Protein AF-A0A7J3WUW2-F1 (afdb_monomer_lite)

Radius of gyration: 26.72 Å; chains: 1; bounding box: 62×40×55 Å

pLDDT: mean 77.66, std 11.35, range [47.25, 92.25]

Sequence (123 aa):
SISFLALMVGVLFNFLYDAFGGGKYASSSLPLWLKEIAGIILAFLIIVAYGRKWFRKEEKMENKLYVPDMKCRNCRATIEKALTDAGIEKFSISLEKKTVGFVGDMAIAKKAIKVAGYSVEEK

Foldseek 3Di:
DVVVVVVVVVVVVVVVCVVVPVPPPPDDDDDPVVVVVVVVVVVVVVCVVVVVVVVPDDPPQPDKKAFPPQQDPVLVVLLVVLCVVLVFPAWDQDNVRSMIGGDDDPVSSCVSNVVSVTDIDDD

Secondary structure (DSSP, 8-state):
-HHHHHHHHHHHHHHHHHHTTTTS--SS---HHHHHHHHHHHHHHHHHHHHHHHTTS----SEEEE-TT--SHHHHHHHHHHHHHTT---EEEETTTTEEEESS-HHHHHHHHHHTT---B--

Structure (mmCIF, N/CA/C/O backbone):
data_AF-A0A7J3WUW2-F1
#
_entry.id   AF-A0A7J3WUW2-F1
#
loop_
_atom_site.group_PDB
_atom_site.id
_atom_site.type_symbol
_atom_site.label_atom_id
_atom_site.label_alt_id
_atom_site.label_comp_id
_atom_site.label_asym_id
_atom_site.label_entity_id
_atom_site.label_seq_id
_atom_site.pdbx_PDB_ins_code
_atom_site.Cartn_x
_atom_site.Cartn_y
_atom_site.Cartn_z
_atom_site.occupancy
_atom_site.B_iso_or_equiv
_atom_site.auth_seq_id
_atom_site.auth_comp_id
_atom_site.auth_asym_id
_atom_site.auth_atom_id
_atom_site.pdbx_PDB_model_num
ATOM 1 N N . SER A 1 1 ? 23.151 28.581 -11.685 1.00 73.50 1 SER A N 1
ATOM 2 C CA . SER A 1 1 ? 22.344 28.608 -12.922 1.00 73.50 1 SER A CA 1
ATOM 3 C C . SER A 1 1 ? 22.072 27.180 -13.355 1.00 73.50 1 SER A C 1
ATOM 5 O O . SER A 1 1 ? 23.014 26.393 -13.382 1.00 73.50 1 SER A O 1
ATOM 7 N N . ILE A 1 2 ? 20.817 26.830 -13.647 1.00 80.38 2 ILE A N 1
ATOM 8 C CA . ILE A 1 2 ? 20.412 25.466 -14.046 1.00 80.38 2 ILE A CA 1
ATOM 9 C C . ILE A 1 2 ? 21.201 25.008 -15.288 1.00 80.38 2 ILE A C 1
ATOM 11 O O . ILE A 1 2 ? 21.592 23.848 -15.386 1.00 80.38 2 ILE A O 1
ATOM 15 N N . SER A 1 3 ? 21.566 25.946 -16.164 1.00 76.56 3 SER A N 1
ATOM 16 C CA . SER A 1 3 ? 22.393 25.698 -17.350 1.00 76.56 3 SER A CA 1
ATOM 17 C C . SER A 1 3 ? 23.810 25.213 -17.018 1.00 76.56 3 SER A C 1
ATOM 19 O O . SER A 1 3 ? 24.364 24.381 -17.726 1.00 76.56 3 SER A O 1
ATOM 21 N N . PHE A 1 4 ? 24.394 25.690 -15.916 1.00 82.06 4 PHE A N 1
ATOM 22 C CA . PHE A 1 4 ? 25.741 25.290 -15.493 1.00 82.06 4 PHE A CA 1
ATOM 23 C C . PHE A 1 4 ? 25.745 23.876 -14.896 1.00 82.06 4 PH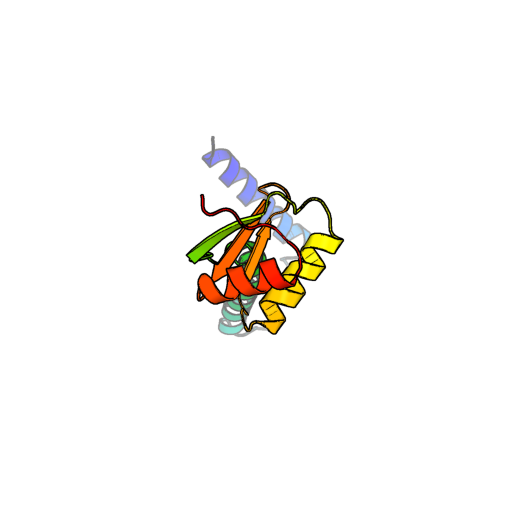E A C 1
ATOM 25 O O . PHE A 1 4 ? 26.678 23.105 -15.108 1.00 82.06 4 PHE A O 1
ATOM 32 N N . LEU A 1 5 ? 24.660 23.516 -14.201 1.00 83.25 5 LEU A N 1
ATOM 33 C CA . LEU A 1 5 ? 24.448 22.168 -13.678 1.00 83.25 5 LEU A CA 1
ATOM 34 C C . LEU A 1 5 ? 24.326 21.152 -14.824 1.00 83.25 5 LEU A C 1
ATOM 36 O O . LEU A 1 5 ? 24.943 20.095 -14.768 1.00 83.25 5 LEU A O 1
ATOM 40 N N . ALA A 1 6 ? 23.590 21.497 -15.886 1.00 81.62 6 ALA A N 1
ATOM 41 C CA . ALA A 1 6 ? 23.434 20.638 -17.060 1.00 81.62 6 ALA A CA 1
ATOM 42 C C . ALA A 1 6 ? 24.773 20.356 -17.766 1.00 81.62 6 ALA A C 1
ATOM 44 O O . ALA A 1 6 ? 25.044 19.215 -18.138 1.00 81.62 6 ALA A O 1
ATOM 45 N N . LEU A 1 7 ? 25.641 21.368 -17.884 1.00 85.56 7 LEU A N 1
ATOM 46 C CA . LEU A 1 7 ? 26.978 21.203 -18.464 1.00 85.56 7 LEU A CA 1
ATOM 47 C C . LEU A 1 7 ? 27.874 20.302 -17.603 1.00 85.56 7 LEU A C 1
ATOM 49 O O . LEU A 1 7 ? 28.531 19.406 -18.128 1.00 85.56 7 LEU A O 1
ATOM 53 N N . MET A 1 8 ? 27.863 20.491 -16.282 1.00 81.38 8 MET A N 1
ATOM 54 C CA . MET A 1 8 ? 28.645 19.664 -15.355 1.00 81.38 8 MET A CA 1
ATOM 55 C C . MET A 1 8 ? 28.183 18.206 -15.337 1.00 81.38 8 MET A C 1
ATOM 57 O O . MET A 1 8 ? 29.014 17.302 -15.340 1.00 81.38 8 MET A O 1
ATOM 61 N N . VAL A 1 9 ? 26.870 17.963 -15.373 1.00 89.88 9 VAL A N 1
ATOM 62 C CA . VAL A 1 9 ? 26.314 16.604 -15.434 1.00 89.88 9 VAL A CA 1
ATOM 63 C C . VAL A 1 9 ? 26.685 15.919 -16.747 1.00 89.88 9 VAL A C 1
ATOM 65 O O . VAL A 1 9 ? 27.056 14.751 -16.723 1.00 89.88 9 VAL A O 1
ATOM 68 N N . GLY A 1 10 ? 26.648 16.633 -17.877 1.00 82.38 10 GLY A N 1
ATOM 69 C CA . GLY A 1 10 ? 27.053 16.083 -19.173 1.00 82.38 10 GLY A CA 1
ATOM 70 C C . GLY A 1 10 ? 28.522 15.650 -19.200 1.00 82.38 10 GLY A C 1
ATOM 71 O O . GLY A 1 10 ? 28.830 14.538 -19.627 1.00 82.38 10 GLY A O 1
ATOM 72 N N . VAL A 1 11 ? 29.423 16.487 -18.679 1.00 86.12 11 VAL A N 1
ATOM 73 C CA . VAL A 1 11 ? 30.858 16.164 -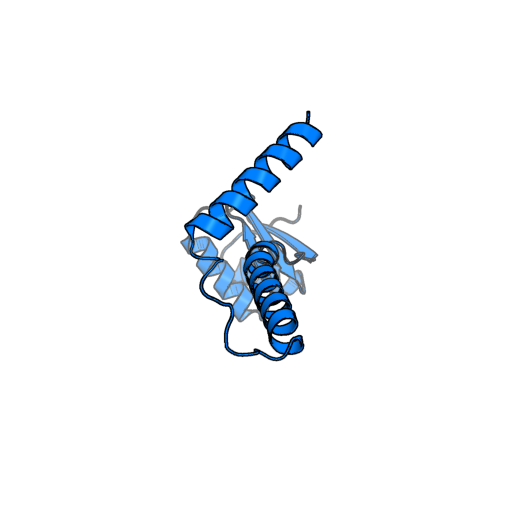18.578 1.00 86.12 11 VAL A CA 1
ATOM 74 C C . VAL A 1 11 ? 31.095 14.995 -17.622 1.00 86.12 11 VAL A C 1
ATOM 76 O O . VAL A 1 11 ? 31.834 14.070 -17.954 1.00 86.12 11 VAL A O 1
ATOM 79 N N . LEU A 1 12 ? 30.430 14.997 -16.463 1.00 85.88 12 LEU A N 1
ATOM 80 C CA . LEU A 1 12 ? 30.534 13.923 -15.478 1.00 85.88 12 LEU A CA 1
ATOM 81 C C . LEU A 1 12 ? 30.019 12.592 -16.034 1.00 85.88 12 LEU A C 1
ATOM 83 O O . LEU A 1 12 ? 30.622 11.556 -15.778 1.00 85.88 12 LEU A O 1
ATOM 87 N N . PHE A 1 13 ? 28.933 12.615 -16.806 1.00 81.69 13 PHE A N 1
ATOM 88 C CA . PHE A 1 13 ? 28.359 11.424 -17.421 1.00 81.69 13 PHE A CA 1
ATOM 89 C C . PHE A 1 13 ? 29.272 10.850 -18.506 1.00 81.69 13 PHE A C 1
ATOM 91 O O . PHE A 1 13 ? 29.476 9.641 -18.543 1.00 81.69 13 PHE A O 1
ATOM 98 N N . ASN A 1 14 ? 29.869 11.709 -19.339 1.00 80.75 14 ASN A N 1
ATOM 99 C CA . ASN A 1 14 ? 30.827 11.286 -20.361 1.00 80.75 14 ASN A CA 1
ATOM 100 C C . ASN A 1 14 ? 32.089 10.676 -19.723 1.00 80.75 14 ASN A C 1
ATOM 102 O O . ASN A 1 14 ? 32.552 9.614 -20.124 1.00 80.75 14 ASN A O 1
ATOM 106 N N . PHE A 1 15 ? 32.576 11.289 -18.640 1.00 83.88 15 PHE A N 1
ATOM 107 C CA . PHE A 1 15 ? 33.694 10.764 -17.860 1.00 83.88 15 PHE A CA 1
ATOM 108 C C . PHE A 1 15 ? 33.362 9.434 -17.170 1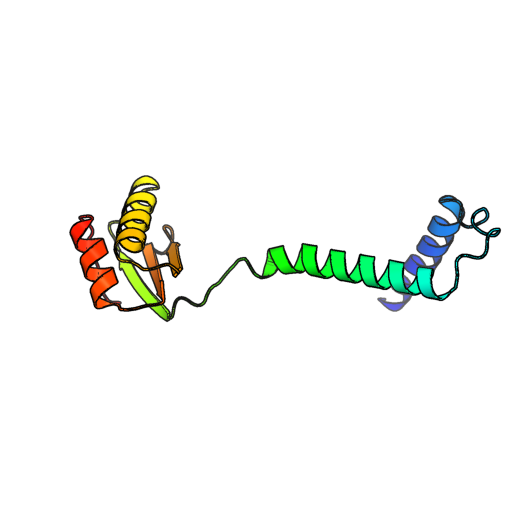.00 83.88 15 PHE A C 1
ATOM 110 O O . PHE A 1 15 ? 34.171 8.508 -17.192 1.00 83.88 15 PHE A O 1
ATOM 117 N N . LEU A 1 16 ? 32.166 9.310 -16.580 1.00 81.38 16 LEU A N 1
ATOM 118 C CA . LEU A 1 16 ? 31.699 8.044 -16.011 1.00 81.38 16 LEU A CA 1
ATOM 119 C C . LEU A 1 16 ? 31.639 6.959 -17.088 1.00 81.38 16 LEU A C 1
ATOM 121 O O . LEU A 1 16 ? 32.050 5.830 -16.846 1.00 81.38 16 LEU A O 1
ATOM 125 N N . TYR A 1 17 ? 31.135 7.297 -18.272 1.00 72.69 17 TYR A N 1
ATOM 126 C CA . TYR A 1 17 ? 30.987 6.355 -19.372 1.00 72.69 17 TYR A CA 1
ATOM 127 C C . TYR A 1 17 ? 32.336 5.774 -19.815 1.00 72.69 17 TYR A C 1
ATOM 129 O O . TYR A 1 17 ? 32.474 4.556 -19.964 1.00 72.69 17 TYR A O 1
ATOM 137 N N . ASP A 1 18 ? 33.357 6.620 -19.922 1.00 75.12 18 ASP A N 1
ATOM 138 C CA . ASP A 1 18 ? 34.712 6.182 -20.246 1.00 75.12 18 ASP A CA 1
ATOM 139 C C . ASP A 1 18 ? 35.362 5.401 -19.091 1.00 75.12 18 ASP A C 1
ATOM 141 O O . ASP A 1 18 ? 35.971 4.352 -19.319 1.00 75.12 18 ASP A O 1
ATOM 145 N N . ALA A 1 19 ? 35.169 5.839 -17.841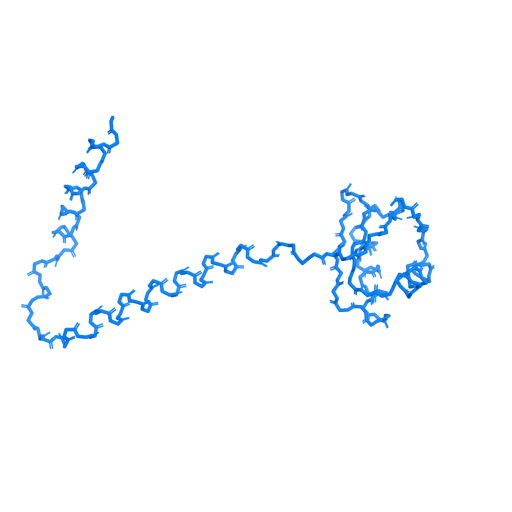 1.00 79.38 19 ALA A N 1
ATOM 146 C CA . ALA A 1 19 ? 35.716 5.181 -16.650 1.00 79.38 19 ALA A CA 1
ATOM 147 C C . ALA A 1 19 ? 35.132 3.776 -16.407 1.00 79.38 19 ALA A C 1
ATOM 149 O O . ALA A 1 19 ? 35.842 2.879 -15.952 1.00 79.38 19 ALA A O 1
ATOM 150 N N . PHE A 1 20 ? 33.858 3.560 -16.746 1.00 74.12 20 PHE A N 1
ATOM 151 C CA . PHE A 1 20 ? 33.192 2.256 -16.656 1.00 74.12 20 PHE A CA 1
ATOM 152 C C . PHE A 1 20 ? 33.444 1.347 -17.878 1.00 74.12 20 PHE A C 1
ATOM 154 O O . PHE A 1 20 ? 32.876 0.257 -17.964 1.00 74.12 20 PHE A O 1
ATOM 161 N N . GLY A 1 21 ? 34.339 1.736 -18.796 1.00 62.75 21 GLY A N 1
ATOM 162 C CA . GLY A 1 21 ? 34.801 0.871 -19.885 1.00 62.75 21 GLY A CA 1
ATOM 163 C C . GLY A 1 21 ? 34.011 0.989 -21.190 1.00 62.75 21 GLY A C 1
ATOM 164 O O . GLY A 1 21 ? 33.947 0.019 -21.949 1.00 62.75 21 GLY A O 1
ATOM 165 N N . GLY A 1 22 ? 33.457 2.169 -21.492 1.00 56.50 22 GLY A N 1
ATOM 166 C CA . GLY A 1 22 ? 32.743 2.470 -22.742 1.00 56.50 22 GLY A CA 1
ATOM 167 C C . GLY A 1 22 ? 33.531 2.191 -24.034 1.00 56.50 22 GLY A C 1
ATOM 168 O O . GLY A 1 22 ? 32.931 2.004 -25.089 1.00 56.50 22 GLY A O 1
ATOM 169 N N . GLY A 1 23 ? 34.860 2.059 -23.957 1.00 55.00 23 GLY A N 1
ATOM 170 C CA . GLY A 1 23 ? 35.725 1.753 -25.102 1.00 55.00 23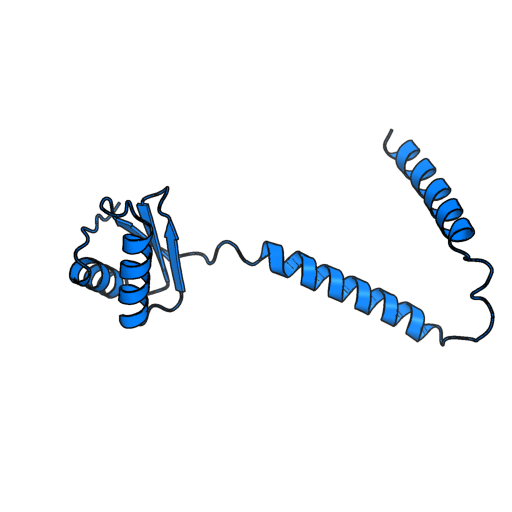 GLY A CA 1
ATOM 171 C C . GLY A 1 23 ? 35.832 0.274 -25.511 1.00 55.00 23 GLY A C 1
ATOM 172 O O . GLY A 1 23 ? 36.425 -0.006 -26.549 1.00 55.00 23 GLY A O 1
ATOM 173 N N . LYS A 1 24 ? 35.303 -0.691 -24.735 1.00 51.50 24 LYS A N 1
ATOM 174 C CA . LYS A 1 24 ? 35.478 -2.140 -25.020 1.00 51.50 24 LYS A CA 1
ATOM 175 C C . LYS A 1 24 ? 34.223 -2.886 -25.488 1.00 51.50 24 LYS A C 1
ATOM 177 O O . LYS A 1 24 ? 34.309 -4.072 -25.790 1.00 51.50 24 LYS A O 1
ATOM 182 N N . TYR A 1 25 ? 33.083 -2.210 -25.628 1.00 55.62 25 TYR A N 1
ATOM 183 C CA . TYR A 1 25 ? 31.823 -2.811 -26.100 1.00 55.62 25 TYR A CA 1
ATOM 184 C C . TYR A 1 25 ? 31.508 -2.475 -27.562 1.00 55.62 25 TYR A C 1
ATOM 186 O O . TYR A 1 25 ? 30.357 -2.266 -27.940 1.00 55.62 25 TYR A O 1
ATOM 194 N N . ALA A 1 26 ? 32.542 -2.439 -28.397 1.00 60.78 26 ALA A N 1
ATOM 195 C CA . ALA A 1 26 ? 32.426 -2.270 -29.837 1.00 60.78 26 ALA A CA 1
ATOM 196 C C . ALA A 1 26 ? 33.073 -3.463 -30.555 1.00 60.78 26 ALA A C 1
ATOM 198 O O . ALA A 1 26 ? 34.152 -3.307 -31.103 1.00 60.78 26 ALA A O 1
ATOM 199 N N . SER A 1 27 ? 32.462 -4.657 -30.512 1.00 49.03 27 SER A N 1
ATOM 200 C CA . SER A 1 27 ? 32.632 -5.693 -31.559 1.00 49.03 27 SER A CA 1
ATOM 201 C C . SER A 1 27 ? 31.795 -6.955 -31.291 1.00 49.03 27 SER A C 1
ATOM 203 O O . SER A 1 27 ? 32.283 -8.026 -30.940 1.00 49.03 27 SER A O 1
ATOM 205 N N . SER A 1 28 ? 30.486 -6.823 -31.430 1.00 49.66 28 SER A N 1
ATOM 206 C CA . SER A 1 28 ? 29.635 -7.816 -32.091 1.00 49.66 28 SER A CA 1
ATOM 207 C C . SER A 1 28 ? 28.290 -7.142 -32.197 1.00 49.66 28 SER A C 1
ATOM 209 O O . SER A 1 28 ? 27.690 -6.777 -31.191 1.00 49.66 28 SER A O 1
ATOM 211 N N . SER A 1 29 ? 27.907 -6.859 -33.432 1.00 60.69 29 SER A N 1
ATOM 212 C CA . SER A 1 29 ? 26.720 -6.125 -33.845 1.00 60.69 29 SER A CA 1
ATOM 213 C C . SER A 1 29 ? 25.459 -6.688 -33.189 1.00 60.69 29 SER A C 1
ATOM 215 O O . SER A 1 29 ? 24.768 -7.531 -33.762 1.00 60.69 29 SER A O 1
ATOM 217 N N . LEU A 1 30 ? 25.145 -6.220 -31.982 1.00 56.16 30 LEU A N 1
ATOM 218 C CA . LEU A 1 30 ? 23.806 -6.354 -31.448 1.00 56.16 30 LEU A CA 1
ATOM 219 C C . LEU A 1 30 ? 22.885 -5.600 -32.414 1.00 56.16 30 LEU A C 1
ATOM 221 O O . LEU A 1 30 ? 23.157 -4.429 -32.704 1.00 56.16 30 LEU A O 1
ATOM 225 N N . PRO A 1 31 ? 21.833 -6.245 -32.941 1.00 67.56 31 PRO A N 1
ATOM 226 C CA . PRO A 1 31 ? 20.918 -5.585 -33.855 1.00 67.56 31 PRO A CA 1
ATOM 227 C C . PRO A 1 31 ? 20.391 -4.317 -33.186 1.00 67.56 31 PRO A C 1
ATOM 229 O O . PRO A 1 31 ? 20.003 -4.345 -32.018 1.00 67.56 31 PRO A O 1
ATOM 232 N N . LEU A 1 32 ? 20.402 -3.205 -33.926 1.00 67.25 32 LEU A N 1
ATOM 233 C CA . LEU A 1 32 ? 20.082 -1.862 -33.423 1.00 67.25 32 LEU A CA 1
ATOM 234 C C . LEU A 1 32 ? 18.754 -1.819 -32.644 1.00 67.25 32 LEU A C 1
ATOM 236 O O . LEU A 1 32 ? 18.608 -1.055 -31.698 1.00 67.25 32 LEU A O 1
ATOM 240 N N . TRP A 1 33 ? 17.815 -2.702 -32.980 1.00 62.38 33 TRP A N 1
ATOM 241 C CA . TRP A 1 33 ? 16.509 -2.808 -32.335 1.00 62.38 33 TRP A CA 1
ATOM 242 C C . TRP A 1 33 ? 16.584 -3.386 -30.917 1.00 62.38 33 TRP A C 1
ATOM 244 O O . TRP A 1 33 ? 15.798 -3.000 -30.060 1.00 62.38 33 TRP A O 1
ATOM 254 N N . LEU A 1 34 ? 17.549 -4.266 -30.628 1.00 74.25 34 LEU A N 1
ATOM 255 C CA . LEU A 1 34 ? 17.706 -4.878 -29.306 1.00 74.25 34 LEU A CA 1
ATOM 256 C C . LEU A 1 34 ? 18.176 -3.859 -28.262 1.00 74.25 34 LEU A C 1
ATOM 258 O O . LEU A 1 34 ? 17.761 -3.927 -27.108 1.00 74.25 34 LEU A O 1
ATOM 262 N N . LYS A 1 35 ? 19.004 -2.890 -28.672 1.00 74.50 35 LYS A N 1
ATOM 263 C CA . LYS A 1 35 ? 19.461 -1.799 -27.802 1.00 74.50 35 LYS A CA 1
ATOM 264 C C . LYS A 1 35 ? 18.300 -0.884 -27.402 1.00 74.50 35 LYS A C 1
ATOM 266 O O . LYS A 1 35 ? 18.156 -0.568 -26.223 1.00 74.50 35 LYS A O 1
ATOM 271 N N . GLU A 1 36 ? 17.455 -0.525 -28.365 1.00 80.19 36 GLU A N 1
ATOM 272 C CA . GLU A 1 36 ? 16.259 0.290 -28.124 1.00 80.19 36 GLU A CA 1
ATOM 273 C C . GLU A 1 36 ? 15.250 -0.452 -27.237 1.00 80.19 36 GLU A C 1
ATOM 275 O O . GLU A 1 36 ? 14.768 0.086 -26.240 1.00 80.19 36 GLU A O 1
ATOM 280 N N . ILE A 1 37 ? 15.001 -1.732 -27.524 1.00 86.00 37 ILE A N 1
ATOM 281 C CA . ILE A 1 37 ? 14.071 -2.555 -26.744 1.00 86.00 37 ILE A CA 1
ATOM 282 C C . ILE A 1 37 ? 14.576 -2.746 -25.308 1.00 86.00 37 ILE A C 1
ATOM 284 O O . ILE A 1 37 ? 13.788 -2.631 -24.373 1.00 86.00 37 ILE A O 1
ATOM 288 N N . ALA A 1 38 ? 15.875 -2.979 -25.098 1.00 83.75 38 ALA A N 1
ATOM 289 C CA . ALA A 1 38 ? 16.442 -3.123 -23.757 1.00 83.75 38 ALA A CA 1
ATOM 290 C C . ALA A 1 38 ? 16.279 -1.843 -22.920 1.00 83.75 38 ALA A C 1
ATOM 292 O O . ALA A 1 38 ? 15.930 -1.921 -21.741 1.00 83.75 38 ALA A O 1
ATOM 293 N N . GLY A 1 39 ? 16.464 -0.669 -23.535 1.00 87.56 39 GLY A N 1
ATOM 294 C CA . GLY A 1 39 ? 16.216 0.621 -22.891 1.00 87.56 39 GLY A CA 1
ATOM 295 C C . GLY A 1 39 ? 14.745 0.820 -22.520 1.00 87.56 39 GLY A C 1
ATOM 296 O O . GLY A 1 39 ? 14.439 1.187 -21.385 1.00 87.56 39 GLY A O 1
ATOM 297 N N . ILE A 1 40 ? 13.828 0.508 -23.441 1.00 91.50 40 ILE A N 1
ATOM 298 C CA . ILE A 1 40 ? 12.378 0.611 -23.217 1.00 91.50 40 ILE A CA 1
ATOM 299 C C . ILE A 1 40 ? 11.921 -0.358 -22.120 1.00 91.50 40 ILE A C 1
ATOM 301 O O . ILE A 1 40 ? 11.162 0.034 -21.235 1.00 91.50 40 ILE A O 1
ATOM 305 N N . ILE A 1 41 ? 12.411 -1.601 -22.131 1.00 92.06 41 ILE A N 1
ATOM 306 C CA . ILE A 1 41 ? 12.109 -2.606 -21.105 1.00 92.06 41 ILE A CA 1
ATOM 307 C C . ILE A 1 41 ? 12.608 -2.134 -19.740 1.00 92.06 41 ILE A C 1
ATOM 309 O O . ILE A 1 41 ? 11.862 -2.199 -18.764 1.00 92.06 41 ILE A O 1
ATOM 313 N N . LEU A 1 42 ? 13.840 -1.626 -19.652 1.00 88.94 42 LEU A N 1
ATOM 314 C CA . LEU A 1 42 ? 14.389 -1.129 -18.392 1.00 88.94 42 LEU A CA 1
ATOM 315 C C . LEU A 1 42 ? 13.582 0.068 -17.867 1.00 88.94 42 LEU A C 1
ATOM 317 O O . LEU A 1 42 ? 13.210 0.094 -16.695 1.00 88.94 42 LEU A O 1
ATOM 321 N N . ALA A 1 43 ? 13.256 1.027 -18.736 1.00 89.81 43 ALA A N 1
ATOM 322 C CA . ALA A 1 43 ? 12.433 2.178 -18.383 1.00 89.81 43 ALA A CA 1
ATOM 323 C C . ALA A 1 43 ? 11.038 1.745 -17.906 1.00 89.81 43 ALA A C 1
ATOM 325 O O . ALA A 1 43 ? 10.574 2.204 -16.863 1.00 89.81 43 ALA A O 1
ATOM 326 N N . PHE A 1 44 ? 10.400 0.805 -18.607 1.00 92.25 44 PHE A N 1
ATOM 327 C CA . PHE A 1 44 ? 9.113 0.238 -18.217 1.00 92.25 44 PHE A CA 1
ATOM 328 C C . PHE A 1 44 ? 9.182 -0.448 -16.848 1.00 92.25 44 PHE A C 1
ATOM 330 O O . PHE A 1 44 ? 8.339 -0.195 -15.986 1.00 92.25 44 PHE A O 1
ATOM 337 N N . LEU A 1 45 ? 10.213 -1.261 -16.599 1.00 90.06 45 LEU A N 1
ATOM 338 C CA . LEU A 1 45 ? 10.411 -1.925 -15.310 1.00 90.06 45 LEU A CA 1
ATOM 339 C C . LEU A 1 45 ? 10.613 -0.919 -14.170 1.00 90.06 45 LEU A C 1
ATOM 341 O O . LEU A 1 45 ? 10.041 -1.103 -13.095 1.00 90.06 45 LEU A O 1
ATOM 345 N N . ILE A 1 46 ? 11.359 0.165 -14.402 1.00 89.25 46 ILE A N 1
ATOM 346 C CA . ILE A 1 46 ? 11.550 1.243 -13.422 1.00 89.25 46 ILE A CA 1
ATOM 347 C C . ILE A 1 46 ? 10.227 1.971 -13.155 1.00 89.25 46 ILE A C 1
ATOM 349 O O . ILE A 1 46 ? 9.872 2.169 -11.991 1.00 89.25 46 ILE A O 1
ATOM 353 N N . ILE A 1 47 ? 9.460 2.309 -14.197 1.00 90.38 47 ILE A N 1
ATOM 354 C CA . ILE A 1 47 ? 8.139 2.947 -14.073 1.00 90.38 47 ILE A CA 1
ATOM 355 C C . ILE A 1 47 ? 7.188 2.059 -13.266 1.00 90.38 47 ILE A C 1
ATOM 357 O O . ILE A 1 47 ? 6.528 2.539 -12.348 1.00 90.38 47 ILE A O 1
ATOM 361 N N . VAL A 1 48 ? 7.145 0.755 -13.543 1.00 86.00 48 VAL A N 1
ATOM 362 C CA . VAL A 1 48 ? 6.296 -0.195 -12.811 1.00 86.00 48 VAL A CA 1
ATOM 363 C C . VAL A 1 48 ? 6.769 -0.380 -11.364 1.00 86.00 48 VAL A C 1
ATOM 365 O O . VAL A 1 48 ? 5.945 -0.498 -10.453 1.00 86.00 48 VAL A O 1
ATOM 368 N N . ALA A 1 49 ? 8.080 -0.412 -11.117 1.00 84.94 49 ALA A N 1
ATOM 369 C CA . ALA A 1 49 ? 8.638 -0.545 -9.772 1.00 84.94 49 ALA A CA 1
ATOM 370 C C . ALA A 1 49 ? 8.352 0.693 -8.905 1.00 84.94 49 ALA A C 1
ATOM 372 O O . ALA A 1 49 ? 7.885 0.558 -7.772 1.00 84.94 49 ALA A O 1
ATOM 373 N N . TYR A 1 50 ? 8.562 1.897 -9.442 1.00 83.88 50 TYR A N 1
ATOM 374 C CA . TYR A 1 50 ? 8.281 3.150 -8.736 1.00 83.88 50 TYR A CA 1
ATOM 375 C C . TYR A 1 50 ? 6.779 3.451 -8.648 1.00 83.88 50 TYR A C 1
ATOM 377 O O . TYR A 1 50 ? 6.296 3.861 -7.592 1.00 83.88 50 TYR A O 1
ATOM 385 N N . GLY A 1 51 ? 6.018 3.183 -9.711 1.00 77.25 51 GLY A N 1
ATOM 386 C CA . GLY A 1 51 ? 4.571 3.389 -9.764 1.00 77.25 51 GLY A CA 1
ATOM 387 C C . GLY A 1 51 ? 3.821 2.540 -8.740 1.00 77.25 51 GLY A C 1
ATOM 388 O O . GLY A 1 51 ? 2.949 3.050 -8.036 1.00 77.25 51 GLY A O 1
ATOM 389 N N . ARG A 1 52 ? 4.222 1.275 -8.539 1.00 70.50 52 ARG A N 1
ATOM 390 C CA . ARG A 1 52 ? 3.630 0.411 -7.499 1.00 70.50 52 ARG A CA 1
ATOM 391 C C . ARG A 1 52 ? 3.759 0.980 -6.083 1.00 70.50 52 ARG A C 1
ATOM 393 O O . ARG A 1 52 ? 2.882 0.743 -5.255 1.00 70.50 52 ARG A O 1
ATOM 400 N N . LYS A 1 53 ? 4.816 1.748 -5.791 1.00 55.81 53 LYS A N 1
ATOM 401 C CA . LYS A 1 53 ? 4.990 2.413 -4.489 1.00 55.81 53 LYS A CA 1
ATOM 402 C C . LYS A 1 53 ? 4.015 3.581 -4.304 1.00 55.81 53 LYS A C 1
ATOM 404 O O . LYS A 1 53 ? 3.596 3.836 -3.178 1.00 55.81 53 LYS A O 1
ATOM 409 N N . TRP A 1 54 ? 3.643 4.256 -5.391 1.00 53.25 54 TRP A N 1
ATOM 410 C CA . TRP A 1 54 ? 2.742 5.409 -5.374 1.00 53.25 54 TRP A CA 1
ATOM 411 C C . TRP A 1 54 ? 1.266 4.997 -5.324 1.00 53.25 54 TRP A C 1
ATOM 413 O O . TRP A 1 54 ? 0.500 5.552 -4.544 1.00 53.25 54 TRP A O 1
ATOM 423 N N . PHE A 1 55 ? 0.868 3.970 -6.079 1.00 53.16 55 PHE A N 1
ATOM 424 C CA . PHE A 1 55 ? -0.536 3.537 -6.158 1.00 53.16 55 PHE A CA 1
ATOM 425 C C . PHE A 1 55 ? -1.044 2.759 -4.934 1.00 53.16 55 PHE A C 1
ATOM 427 O O . PHE A 1 55 ? -2.216 2.403 -4.875 1.00 53.16 55 PHE A O 1
ATOM 434 N N . ARG A 1 56 ? -0.201 2.497 -3.926 1.00 57.19 56 ARG A N 1
ATOM 435 C CA . ARG A 1 56 ? -0.588 1.705 -2.744 1.00 57.19 56 ARG A CA 1
ATOM 436 C C . ARG A 1 56 ? -1.323 2.495 -1.659 1.00 57.19 56 ARG A C 1
ATOM 438 O O . ARG A 1 56 ? -1.571 1.950 -0.584 1.00 57.19 56 ARG A O 1
ATOM 445 N N . LYS A 1 57 ? -1.606 3.779 -1.876 1.00 47.25 57 LYS A N 1
ATOM 446 C CA . LYS A 1 57 ? -2.154 4.656 -0.843 1.00 47.25 57 LYS A CA 1
ATOM 447 C C . LYS A 1 57 ? -3.295 5.479 -1.429 1.00 47.25 57 LYS A C 1
ATOM 449 O O . LYS A 1 57 ? -3.069 6.318 -2.288 1.00 47.25 57 LYS A O 1
ATOM 454 N N . GLU A 1 58 ? -4.484 5.212 -0.898 1.00 51.59 58 GLU A N 1
ATOM 455 C CA . GLU A 1 58 ? -5.772 5.863 -1.172 1.00 51.59 58 GLU A CA 1
ATOM 456 C C . GLU A 1 58 ? -6.622 5.218 -2.272 1.00 51.59 58 GLU A C 1
ATOM 458 O O . GLU A 1 58 ? -6.929 5.805 -3.307 1.00 51.59 58 GLU A O 1
ATOM 463 N N . GLU A 1 59 ? -7.125 4.018 -1.968 1.00 56.97 59 GLU A N 1
ATOM 464 C CA . GLU A 1 59 ? -8.476 3.689 -2.414 1.00 56.97 59 GLU A CA 1
ATOM 465 C C . GLU A 1 59 ? -9.432 4.726 -1.809 1.00 56.97 59 GLU A C 1
ATOM 467 O O . GLU A 1 59 ? -9.485 4.900 -0.586 1.00 56.97 59 GLU A O 1
ATOM 472 N N . LYS A 1 60 ? -10.141 5.463 -2.669 1.00 51.62 60 LYS A N 1
ATOM 473 C CA . LYS A 1 60 ? -11.190 6.396 -2.255 1.00 51.62 60 LYS A CA 1
ATOM 474 C C . LYS A 1 60 ? -12.274 5.602 -1.529 1.00 51.62 60 LYS A C 1
ATOM 476 O O . LYS A 1 60 ? -13.091 4.943 -2.157 1.00 51.62 60 LYS A O 1
ATOM 481 N N . MET A 1 61 ? -12.245 5.661 -0.205 1.00 66.81 61 MET A N 1
ATOM 482 C CA . MET A 1 61 ? -13.310 5.138 0.641 1.00 66.81 61 MET A CA 1
ATOM 483 C C . MET A 1 61 ? -14.508 6.075 0.496 1.00 66.81 61 MET A C 1
ATOM 485 O O . MET A 1 61 ? -14.428 7.236 0.906 1.00 66.81 61 MET A O 1
ATOM 489 N N . GLU A 1 62 ? -15.562 5.584 -0.149 1.00 69.75 62 GLU A N 1
ATOM 490 C CA . GLU A 1 62 ? -16.781 6.335 -0.464 1.00 69.75 62 GLU A CA 1
ATOM 491 C C . GLU A 1 62 ? -17.524 6.750 0.810 1.00 69.75 62 GLU A C 1
ATOM 493 O O . GLU A 1 62 ? -18.000 7.877 0.910 1.00 69.75 62 GLU A O 1
ATOM 498 N N . ASN A 1 63 ? -17.501 5.885 1.828 1.00 77.44 63 ASN A N 1
ATOM 499 C CA . ASN A 1 63 ? -18.152 6.112 3.110 1.00 77.44 63 ASN A CA 1
ATOM 500 C C . ASN A 1 63 ? -17.138 6.099 4.258 1.00 77.44 63 ASN A C 1
ATOM 502 O O . ASN A 1 63 ? -16.143 5.368 4.233 1.00 77.44 63 ASN A O 1
ATOM 506 N N . LYS A 1 64 ? -17.388 6.926 5.281 1.00 82.94 64 LYS A N 1
ATOM 507 C CA . LYS A 1 64 ? -16.555 7.048 6.485 1.00 82.94 64 LYS A CA 1
ATOM 508 C C . LYS A 1 64 ? -17.433 6.981 7.728 1.00 82.94 64 LYS A C 1
ATOM 510 O O . LYS A 1 64 ? -18.429 7.684 7.815 1.00 82.94 64 LYS A O 1
ATOM 515 N N . LEU A 1 65 ? -17.027 6.171 8.699 1.00 84.50 65 LEU A N 1
ATOM 516 C CA . LEU A 1 65 ? -17.666 6.065 10.009 1.00 84.50 65 LEU A CA 1
ATOM 517 C C . LEU A 1 65 ? -16.663 6.412 11.107 1.00 84.50 65 LEU A C 1
ATOM 519 O O . LEU A 1 65 ? -15.502 5.990 11.053 1.00 84.50 65 LEU A O 1
ATOM 523 N N . TYR A 1 66 ? -17.104 7.176 12.105 1.00 83.81 66 TYR A N 1
ATOM 524 C CA . TYR A 1 66 ? -16.284 7.527 13.259 1.00 83.81 66 TYR A CA 1
ATOM 525 C C . TYR A 1 66 ? -16.496 6.508 14.385 1.00 83.81 66 TYR A C 1
ATOM 527 O O . TYR A 1 66 ? -17.627 6.202 14.761 1.00 83.81 66 TYR A O 1
ATOM 535 N N . VAL A 1 67 ? -15.396 5.956 14.906 1.00 83.81 67 VAL A N 1
ATOM 536 C CA . VAL A 1 67 ? -15.400 4.906 15.938 1.00 83.81 67 VAL A CA 1
ATOM 537 C C . VAL A 1 67 ? -14.513 5.357 17.109 1.00 83.81 67 VAL A C 1
ATOM 539 O O . VAL A 1 67 ? -13.312 5.064 17.131 1.00 83.81 67 VAL A O 1
ATOM 542 N N . PRO A 1 68 ? -15.055 6.097 18.096 1.00 77.69 68 PRO A N 1
ATOM 543 C CA . PRO A 1 68 ? -14.268 6.729 19.164 1.00 77.69 68 PRO A CA 1
ATOM 544 C C . PRO A 1 68 ? -13.530 5.735 20.077 1.00 77.69 68 PRO A C 1
ATOM 546 O O . PRO A 1 68 ? -12.465 6.068 20.626 1.00 77.69 68 PRO A O 1
ATOM 549 N N . ASP A 1 69 ? -14.074 4.522 20.195 1.00 76.19 69 ASP A N 1
ATOM 550 C CA . ASP A 1 69 ? -13.588 3.414 21.028 1.00 76.19 69 ASP A CA 1
ATOM 551 C C . ASP A 1 69 ? -12.342 2.720 20.453 1.00 76.19 69 ASP A C 1
ATOM 553 O O . ASP A 1 69 ? -11.717 1.862 21.082 1.00 76.19 69 ASP A O 1
ATOM 557 N N . MET A 1 70 ? -11.919 3.123 19.256 1.00 74.75 70 MET A N 1
ATOM 558 C CA . MET A 1 70 ? -10.824 2.494 18.548 1.00 74.75 70 MET A CA 1
ATOM 559 C C . MET A 1 70 ? -9.455 3.032 18.997 1.00 74.75 70 MET A C 1
ATOM 561 O O . MET A 1 70 ? -8.901 3.959 18.411 1.00 74.75 70 MET A O 1
ATOM 565 N N . LYS A 1 71 ? -8.895 2.448 20.065 1.00 74.81 71 LYS A N 1
ATOM 566 C CA . LYS A 1 71 ? -7.607 2.885 20.651 1.00 74.81 71 LYS A CA 1
ATOM 567 C C . LYS A 1 71 ? -6.446 1.908 20.448 1.00 74.81 71 LYS A C 1
ATOM 569 O O . LYS A 1 71 ? -5.297 2.281 20.663 1.00 74.81 71 LYS A O 1
ATOM 574 N N . CYS A 1 72 ? -6.717 0.662 20.055 1.00 80.69 72 CYS A N 1
ATOM 575 C CA . CYS A 1 72 ? -5.731 -0.417 20.113 1.00 80.69 72 CYS A CA 1
ATOM 576 C C . CYS A 1 72 ? -5.537 -1.161 18.780 1.00 80.69 72 CYS A C 1
ATOM 578 O O . CYS A 1 72 ? -6.455 -1.262 17.966 1.00 80.69 72 CYS A O 1
ATOM 580 N N . ARG A 1 73 ? -4.343 -1.738 18.556 1.00 80.38 73 ARG A N 1
ATOM 581 C CA . ARG A 1 73 ? -4.065 -2.560 17.355 1.00 80.38 73 ARG A CA 1
ATOM 582 C C . ARG A 1 73 ? -4.972 -3.793 17.269 1.00 80.38 73 ARG A C 1
ATOM 584 O O . ARG A 1 73 ? -5.401 -4.147 16.179 1.00 80.38 73 ARG A O 1
ATOM 591 N N . ASN A 1 74 ? -5.316 -4.401 18.404 1.00 82.12 74 ASN A N 1
ATOM 592 C CA . ASN A 1 74 ? -6.242 -5.536 18.441 1.00 82.12 74 ASN A CA 1
ATOM 593 C C . ASN A 1 74 ? -7.686 -5.127 18.088 1.00 82.12 74 ASN A C 1
ATOM 595 O O . ASN A 1 74 ? -8.418 -5.873 17.445 1.00 82.12 74 ASN A O 1
ATOM 599 N N . CYS A 1 75 ? -8.063 -3.896 18.439 1.00 82.00 75 CYS A N 1
ATOM 600 C CA . CYS A 1 75 ? -9.353 -3.301 18.111 1.00 82.00 75 CYS A CA 1
ATOM 601 C C . CYS A 1 75 ? -9.484 -3.149 16.592 1.00 82.00 75 CYS A C 1
ATOM 603 O O . CYS A 1 75 ? -10.513 -3.469 16.007 1.00 82.00 75 CYS A O 1
ATOM 605 N N . ARG A 1 76 ? -8.384 -2.751 15.937 1.00 84.75 76 ARG A N 1
ATOM 606 C CA . ARG A 1 76 ? -8.289 -2.738 14.476 1.00 84.75 76 ARG A CA 1
ATOM 607 C C . ARG A 1 76 ? -8.494 -4.106 13.863 1.00 84.75 76 ARG A C 1
ATOM 609 O O . ARG A 1 76 ? -9.349 -4.222 12.999 1.00 84.75 76 ARG A O 1
ATOM 616 N N . ALA A 1 77 ? -7.758 -5.110 14.326 1.00 85.69 77 ALA A N 1
ATOM 617 C CA . ALA A 1 77 ? -7.871 -6.461 13.788 1.00 85.69 77 ALA A CA 1
ATOM 618 C C . ALA A 1 77 ? -9.288 -7.042 13.956 1.00 85.69 77 ALA A C 1
ATOM 620 O O . ALA A 1 77 ? -9.768 -7.762 13.088 1.00 85.69 77 ALA A O 1
ATOM 621 N N . THR A 1 78 ? -9.971 -6.707 15.053 1.00 87.62 78 THR A N 1
ATOM 622 C CA . THR A 1 78 ? -11.341 -7.169 15.320 1.00 87.62 78 THR A CA 1
ATOM 623 C C . THR A 1 78 ? -12.346 -6.525 14.364 1.00 87.62 78 THR A C 1
ATOM 625 O O . THR A 1 78 ? -13.159 -7.227 13.771 1.00 87.62 78 THR A O 1
ATOM 628 N N . ILE A 1 79 ? -12.254 -5.207 14.156 1.00 85.94 79 ILE A N 1
ATOM 629 C CA . ILE A 1 79 ? -13.112 -4.481 13.205 1.00 85.94 79 ILE A CA 1
ATOM 630 C C . ILE A 1 79 ? -12.830 -4.929 11.765 1.00 85.94 79 ILE A C 1
ATOM 632 O O . ILE A 1 79 ? -13.756 -5.141 10.994 1.00 85.94 79 ILE A O 1
ATOM 636 N N . GLU A 1 80 ? -11.561 -5.117 11.415 1.00 87.75 80 GLU A N 1
ATOM 637 C CA . GLU A 1 80 ? -11.116 -5.626 10.114 1.00 87.75 80 GLU A CA 1
ATOM 638 C C . GLU A 1 80 ? -11.722 -7.001 9.802 1.00 87.75 80 GLU A C 1
ATOM 640 O O . GLU A 1 80 ? -12.297 -7.188 8.730 1.00 87.75 80 GLU A O 1
ATOM 645 N N . LYS A 1 81 ? -11.698 -7.928 10.767 1.00 87.50 81 LYS A N 1
ATOM 646 C CA . LYS A 1 81 ? -12.373 -9.227 10.637 1.00 87.50 81 LYS A CA 1
ATOM 647 C C . LYS A 1 81 ? -13.883 -9.078 10.489 1.00 87.50 81 LYS A C 1
ATOM 649 O O . LYS A 1 81 ? -14.439 -9.615 9.546 1.00 87.50 81 LYS A O 1
ATOM 654 N N . ALA A 1 82 ? -14.526 -8.292 11.351 1.00 87.19 82 ALA A N 1
ATOM 655 C CA . ALA A 1 82 ? -15.975 -8.104 11.300 1.00 87.19 82 ALA A CA 1
ATOM 656 C C . ALA A 1 82 ? -16.455 -7.500 9.966 1.00 87.19 82 ALA A C 1
ATOM 658 O O . ALA A 1 82 ? -17.505 -7.885 9.461 1.00 87.19 82 ALA A O 1
ATOM 659 N N . LEU A 1 83 ? -15.693 -6.569 9.379 1.00 86.69 83 LEU A N 1
ATOM 660 C CA . LEU A 1 83 ? -15.998 -5.994 8.064 1.00 86.69 83 LEU A CA 1
ATOM 661 C C . LEU A 1 83 ? -15.775 -7.002 6.933 1.00 86.69 83 LEU A C 1
ATOM 663 O O . LEU A 1 83 ? -16.583 -7.064 6.009 1.00 86.69 83 LEU A O 1
ATOM 667 N N . THR A 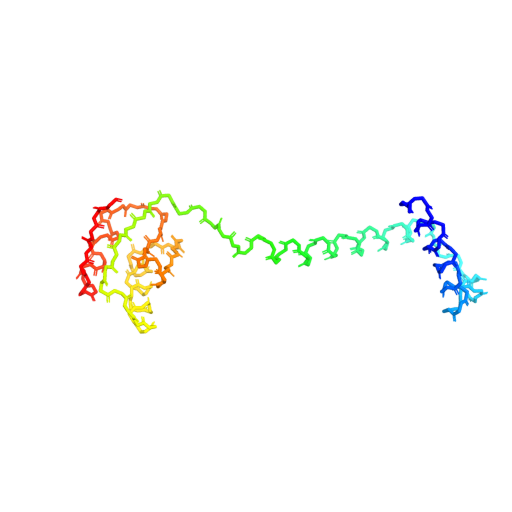1 84 ? -14.719 -7.810 7.029 1.00 87.75 84 THR A N 1
ATOM 668 C CA . THR A 1 84 ? -14.433 -8.874 6.056 1.00 87.75 84 THR A CA 1
ATOM 669 C C . THR A 1 84 ? -15.523 -9.949 6.087 1.00 87.75 84 THR A C 1
ATOM 671 O O . THR A 1 84 ? -16.050 -10.313 5.041 1.00 87.75 84 THR A O 1
ATOM 674 N N . ASP A 1 85 ? -15.931 -10.392 7.280 1.00 87.31 85 ASP A N 1
ATOM 675 C CA . ASP A 1 85 ? -17.010 -11.370 7.480 1.00 87.31 85 ASP A CA 1
ATOM 676 C C . ASP A 1 85 ? -18.365 -10.832 6.992 1.00 87.31 85 ASP A C 1
ATOM 678 O O . ASP A 1 85 ? -19.223 -11.589 6.541 1.00 87.31 85 ASP A O 1
ATOM 682 N N . ALA A 1 86 ? -18.552 -9.510 7.039 1.00 84.19 86 ALA A N 1
ATOM 683 C CA . ALA A 1 86 ? -19.720 -8.830 6.489 1.00 84.19 86 ALA A CA 1
ATOM 684 C C . ALA A 1 86 ? -19.669 -8.641 4.957 1.00 84.19 86 ALA A C 1
ATOM 686 O O . ALA A 1 86 ? -20.608 -8.081 4.389 1.00 84.19 86 ALA A O 1
ATOM 687 N N . GLY A 1 87 ? -18.604 -9.097 4.287 1.00 85.06 87 GLY A N 1
ATOM 688 C CA . GLY A 1 87 ? -18.455 -9.057 2.829 1.00 85.06 87 GLY A CA 1
ATOM 689 C C . GLY A 1 87 ? -17.897 -7.745 2.268 1.00 85.06 87 GLY A C 1
ATOM 690 O O . GLY A 1 87 ? -18.041 -7.480 1.077 1.00 85.06 87 GLY A O 1
ATOM 691 N N . ILE A 1 88 ? -17.275 -6.902 3.097 1.00 84.06 88 ILE A N 1
ATOM 692 C CA . ILE A 1 88 ? -16.666 -5.643 2.652 1.00 84.06 88 ILE A CA 1
ATOM 693 C C . ILE A 1 88 ? -15.198 -5.905 2.314 1.00 84.06 88 ILE A C 1
ATOM 695 O O . ILE A 1 88 ? -14.354 -6.014 3.198 1.00 84.06 88 ILE A O 1
ATOM 699 N N . GLU A 1 89 ? -14.881 -5.983 1.022 1.00 77.44 89 GLU A N 1
ATOM 700 C CA . GLU A 1 89 ? -13.518 -6.279 0.551 1.00 77.44 89 GLU A CA 1
ATOM 701 C C . GLU A 1 89 ? -12.573 -5.070 0.629 1.00 77.44 89 GLU A C 1
ATOM 703 O O . GLU A 1 89 ? -11.359 -5.229 0.755 1.00 77.44 89 GLU A O 1
ATOM 708 N N . LYS A 1 90 ? -13.119 -3.848 0.560 1.00 80.38 90 LYS A N 1
ATOM 709 C CA . LYS A 1 90 ? -12.345 -2.600 0.534 1.00 80.38 90 LYS A CA 1
ATOM 710 C C . LYS A 1 90 ? -12.655 -1.732 1.743 1.00 80.38 90 LYS A C 1
ATOM 712 O O . LYS A 1 90 ? -13.681 -1.050 1.788 1.00 80.38 90 LYS A O 1
ATOM 717 N N . PHE A 1 91 ? -11.742 -1.727 2.708 1.00 82.06 91 PHE A N 1
ATOM 718 C CA . PHE A 1 91 ? -11.815 -0.880 3.896 1.00 82.06 91 PHE A CA 1
ATOM 719 C C . PHE A 1 91 ? -10.437 -0.326 4.284 1.00 82.06 91 PHE A C 1
ATOM 721 O O . PHE A 1 91 ? -9.390 -0.919 4.035 1.00 82.06 91 PHE A O 1
ATOM 728 N N . SER A 1 92 ? -10.429 0.851 4.904 1.00 82.62 92 SER A N 1
ATOM 729 C CA . SER A 1 92 ? -9.244 1.512 5.448 1.00 82.62 92 SER A CA 1
ATOM 730 C C . SER A 1 92 ? -9.560 1.975 6.849 1.00 82.62 92 SER A C 1
ATOM 732 O O . SER A 1 92 ? -10.481 2.755 7.082 1.00 82.62 92 SER A O 1
ATOM 734 N N . ILE A 1 93 ? -8.761 1.509 7.795 1.00 84.19 93 ILE A N 1
ATOM 735 C CA . ILE A 1 93 ? -8.972 1.793 9.200 1.00 84.19 93 ILE A CA 1
ATOM 736 C C . ILE A 1 93 ? -7.831 2.670 9.708 1.00 84.19 93 ILE A C 1
ATOM 738 O O . ILE A 1 93 ? -6.667 2.265 9.718 1.00 84.19 93 ILE A O 1
ATOM 742 N N . SER A 1 94 ? -8.175 3.877 10.150 1.00 82.50 94 SER A N 1
ATOM 743 C CA . SER A 1 94 ? -7.233 4.874 10.658 1.00 82.50 94 SER A CA 1
ATOM 744 C C . SER A 1 94 ? -7.382 5.035 12.168 1.00 82.50 94 SER A C 1
ATOM 746 O O . SER A 1 94 ? -8.335 5.655 12.630 1.00 82.50 94 SER A O 1
ATOM 748 N N . LEU A 1 95 ? -6.409 4.531 12.936 1.00 81.19 95 LEU A N 1
ATOM 749 C CA . LEU A 1 95 ? -6.369 4.676 14.400 1.00 81.19 95 LEU A CA 1
ATOM 750 C C . LEU A 1 95 ? -6.157 6.134 14.840 1.00 81.19 95 LEU A C 1
ATOM 752 O O . LEU A 1 95 ? -6.755 6.570 15.815 1.00 81.19 95 LEU A O 1
ATOM 756 N N . GLU A 1 96 ? -5.350 6.900 14.101 1.00 80.88 96 GLU A N 1
ATOM 757 C CA . GLU A 1 96 ? -5.068 8.313 14.404 1.00 80.88 96 GLU A CA 1
ATOM 758 C C . GLU A 1 96 ? -6.324 9.183 14.307 1.00 80.88 96 GLU A C 1
ATOM 760 O O . GLU A 1 96 ? -6.603 9.994 15.184 1.00 80.88 96 GLU A O 1
ATOM 765 N N . LYS A 1 97 ? -7.107 8.979 13.242 1.00 80.38 97 LYS A N 1
ATOM 766 C CA . LYS A 1 97 ? -8.353 9.715 12.985 1.00 80.38 97 LYS A CA 1
ATOM 767 C C . LYS A 1 97 ? -9.578 9.047 13.614 1.00 80.38 97 LYS A C 1
ATOM 769 O O . LYS A 1 97 ? -10.671 9.604 13.550 1.00 80.38 97 LYS A O 1
ATOM 774 N N . LYS A 1 98 ? -9.407 7.847 14.184 1.00 85.19 98 LYS A N 1
ATOM 775 C CA . LYS A 1 98 ? -10.484 6.972 14.676 1.00 85.19 98 LYS A CA 1
ATOM 776 C C . LYS A 1 98 ? -11.615 6.805 13.659 1.00 85.19 98 LYS A C 1
ATOM 778 O O . LYS A 1 98 ? -12.797 6.870 13.987 1.00 85.19 98 LYS A O 1
ATOM 783 N N . THR A 1 99 ? -11.236 6.660 12.393 1.00 82.50 99 THR A N 1
ATOM 784 C CA . THR A 1 99 ? -12.171 6.593 11.268 1.00 82.50 99 THR A CA 1
ATOM 785 C C . THR A 1 99 ? -12.002 5.275 10.539 1.00 82.50 99 THR A C 1
ATOM 787 O O . THR A 1 99 ? -10.879 4.840 10.270 1.00 82.50 99 THR A O 1
ATOM 790 N N . VAL A 1 100 ? -13.127 4.675 10.181 1.00 84.69 100 VAL A N 1
ATOM 791 C CA . VAL A 1 100 ? -13.215 3.502 9.324 1.00 84.69 100 VAL A CA 1
ATOM 792 C C . VAL A 1 100 ? -13.801 3.959 7.996 1.00 84.69 100 VAL A C 1
ATOM 794 O O . VAL A 1 100 ? -14.960 4.358 7.928 1.00 84.69 100 VAL A O 1
ATOM 797 N N . GLY A 1 101 ? -12.979 3.965 6.955 1.00 85.81 101 GLY A N 1
ATOM 798 C CA . GLY A 1 101 ? -13.424 4.142 5.582 1.00 85.81 101 GLY A CA 1
ATOM 799 C C . GLY A 1 101 ? -13.736 2.790 4.953 1.00 85.81 101 GLY A C 1
ATOM 800 O O . GLY A 1 101 ? -13.015 1.828 5.202 1.00 85.81 101 GLY A O 1
ATOM 801 N N . PHE A 1 102 ? -14.782 2.712 4.142 1.00 85.12 102 PHE A N 1
ATOM 802 C CA . PHE A 1 102 ? -15.112 1.518 3.365 1.00 85.12 102 PHE A CA 1
ATOM 803 C C . PHE A 1 102 ? -15.804 1.895 2.057 1.00 85.12 102 PHE A C 1
ATOM 805 O O . PHE A 1 102 ? -16.300 3.013 1.889 1.00 85.12 102 PHE A O 1
ATOM 812 N N . VAL A 1 103 ? -15.824 0.944 1.129 1.00 80.94 103 VAL A N 1
ATOM 813 C CA . VAL A 1 103 ? -16.626 0.997 -0.095 1.00 80.94 103 VAL A CA 1
ATOM 814 C C . VAL A 1 103 ? -17.733 -0.044 0.037 1.00 80.94 103 VAL A C 1
ATOM 816 O O . VAL A 1 103 ? -17.444 -1.220 0.249 1.00 80.94 103 VAL A O 1
ATOM 819 N N . GLY A 1 104 ? -18.992 0.389 -0.040 1.00 79.00 104 GLY A N 1
ATOM 820 C CA . GLY A 1 104 ? -20.161 -0.473 0.148 1.00 79.00 104 GLY A CA 1
ATOM 821 C C . GLY A 1 104 ? -21.235 0.139 1.049 1.00 79.00 104 GLY A C 1
ATOM 822 O O . GLY A 1 104 ? -21.224 1.338 1.338 1.00 79.00 104 GLY A O 1
ATOM 823 N N . ASP A 1 105 ? -22.171 -0.700 1.492 1.00 82.38 105 ASP A N 1
ATOM 824 C CA . ASP A 1 105 ? -23.368 -0.284 2.229 1.00 82.38 105 ASP A CA 1
ATOM 825 C C . ASP A 1 105 ? -23.061 0.121 3.686 1.00 82.38 105 ASP A C 1
ATOM 827 O O . ASP A 1 105 ? -22.522 -0.657 4.483 1.00 82.38 105 ASP A O 1
ATOM 831 N N . MET A 1 106 ? -23.454 1.346 4.056 1.00 81.25 106 MET A N 1
ATOM 832 C CA . MET A 1 106 ? -23.278 1.883 5.409 1.00 81.25 106 MET A CA 1
ATOM 833 C C . MET A 1 106 ? -24.030 1.091 6.482 1.00 81.25 106 MET A C 1
ATOM 835 O O . MET A 1 106 ? -23.540 0.969 7.608 1.00 81.25 106 MET A O 1
ATOM 839 N N . ALA A 1 107 ? -25.203 0.538 6.166 1.00 81.81 107 ALA A N 1
ATOM 840 C CA . ALA A 1 107 ? -26.017 -0.189 7.134 1.00 81.81 107 ALA A CA 1
ATOM 841 C C . ALA A 1 107 ? -25.351 -1.507 7.555 1.00 81.81 107 ALA A C 1
ATOM 843 O O . ALA A 1 107 ? -25.384 -1.872 8.736 1.00 81.81 107 ALA A O 1
ATOM 844 N N . ILE A 1 108 ? -24.713 -2.194 6.603 1.00 83.44 108 ILE A N 1
ATOM 845 C CA . ILE A 1 108 ? -23.984 -3.445 6.837 1.00 83.44 108 ILE A CA 1
ATOM 846 C C . ILE A 1 108 ? -22.739 -3.167 7.683 1.00 83.44 108 ILE A C 1
ATOM 848 O O . ILE A 1 108 ? -22.559 -3.794 8.729 1.00 83.44 108 ILE A O 1
ATOM 852 N N . ALA A 1 109 ? -21.943 -2.161 7.304 1.00 82.94 109 ALA A N 1
ATOM 853 C CA . ALA A 1 109 ? -20.748 -1.769 8.048 1.00 82.94 109 ALA A CA 1
ATOM 854 C C . ALA A 1 109 ? -21.074 -1.376 9.500 1.00 82.94 109 ALA A C 1
ATOM 856 O O . ALA A 1 109 ? -20.431 -1.842 10.442 1.00 82.94 109 ALA A O 1
ATOM 857 N N . LYS A 1 110 ? -22.126 -0.575 9.713 1.00 84.81 110 LYS A N 1
ATOM 858 C CA . LYS A 1 110 ? -22.552 -0.147 11.055 1.00 84.81 110 LYS A CA 1
ATOM 859 C C . LYS A 1 110 ? -23.013 -1.321 11.918 1.00 84.81 110 LYS A C 1
ATOM 861 O O . LYS A 1 110 ? -22.690 -1.366 13.105 1.00 84.81 110 LYS A O 1
ATOM 866 N N . LYS A 1 111 ? -23.758 -2.274 11.346 1.00 85.50 111 LYS A N 1
ATOM 867 C CA . LYS A 1 111 ? -24.174 -3.495 12.056 1.00 85.50 111 LYS A CA 1
ATOM 868 C C . LYS A 1 111 ? -22.969 -4.350 12.436 1.00 85.50 111 LYS A C 1
ATOM 870 O O . LYS A 1 111 ? -22.872 -4.736 13.595 1.00 85.50 111 LYS A O 1
ATOM 875 N N . ALA A 1 112 ? -22.040 -4.579 11.510 1.00 85.19 112 ALA A N 1
ATOM 876 C CA . ALA A 1 112 ? -20.834 -5.364 11.760 1.00 85.19 112 ALA A CA 1
ATOM 877 C C . ALA A 1 112 ? -19.985 -4.771 12.899 1.00 85.19 112 ALA A C 1
ATOM 879 O O . ALA A 1 112 ? -19.588 -5.483 13.820 1.00 85.19 112 ALA A O 1
ATOM 880 N N . ILE A 1 113 ? -19.785 -3.448 12.897 1.00 84.56 113 ILE A N 1
ATOM 881 C CA . ILE A 1 113 ? -19.011 -2.756 13.938 1.00 84.56 113 ILE A CA 1
ATOM 882 C C . ILE A 1 113 ? -19.717 -2.822 15.306 1.00 84.56 113 ILE A C 1
ATOM 884 O O . ILE A 1 113 ? -19.060 -3.036 16.325 1.00 84.56 113 ILE A O 1
ATOM 888 N N . LYS A 1 114 ? -21.053 -2.718 15.341 1.00 85.31 114 LYS A N 1
ATOM 889 C CA . LYS A 1 114 ? -21.833 -2.893 16.579 1.00 85.31 114 LYS A CA 1
ATOM 890 C C . LYS A 1 114 ? -21.782 -4.324 17.115 1.00 85.31 114 LYS A C 1
ATOM 892 O O . LYS A 1 114 ? -21.649 -4.500 18.321 1.00 85.31 114 LYS A O 1
ATOM 897 N N . VAL A 1 115 ? -21.865 -5.333 16.244 1.00 84.38 115 VAL A N 1
ATOM 898 C CA . VAL A 1 115 ? -21.724 -6.753 16.626 1.00 84.38 115 VAL A CA 1
ATOM 899 C C . VAL A 1 115 ? -20.335 -7.024 17.207 1.00 84.38 115 VAL A C 1
ATOM 901 O O . VAL A 1 115 ? -20.208 -7.775 18.168 1.00 84.38 115 VAL A O 1
ATOM 904 N N . ALA A 1 116 ? -19.307 -6.343 16.695 1.00 81.44 116 ALA A N 1
ATOM 905 C CA . ALA A 1 116 ? -17.955 -6.381 17.247 1.00 81.44 116 ALA A CA 1
ATOM 906 C C . ALA A 1 116 ? -17.796 -5.635 18.594 1.00 81.44 116 ALA A C 1
ATOM 908 O O . ALA A 1 116 ? -16.708 -5.655 19.167 1.00 81.44 116 ALA A O 1
ATOM 909 N N . GLY A 1 117 ? -18.851 -4.994 19.112 1.00 81.88 117 GLY A N 1
ATOM 910 C CA . GLY A 1 117 ? -18.859 -4.333 20.420 1.00 81.88 117 GLY A CA 1
ATOM 911 C C . GLY A 1 117 ? -18.377 -2.881 20.417 1.00 81.88 117 GLY A C 1
ATOM 912 O O . GLY A 1 117 ? -18.016 -2.368 21.474 1.00 81.88 117 GLY A O 1
ATOM 913 N N . TYR A 1 118 ? -18.358 -2.213 19.259 1.00 83.44 118 TYR A N 1
ATOM 914 C CA . TYR A 1 118 ? -17.890 -0.830 19.136 1.00 83.44 118 TYR A CA 1
ATOM 915 C C . TYR A 1 118 ? -19.028 0.156 18.858 1.00 83.44 118 TYR A C 1
ATOM 917 O O . TYR A 1 118 ? -19.958 -0.125 18.094 1.00 83.44 118 TYR A O 1
ATOM 925 N N . SER A 1 119 ? -18.921 1.350 19.443 1.00 82.25 119 SER A N 1
ATOM 926 C CA . SER A 1 119 ? -19.846 2.454 19.190 1.00 82.25 119 SER A CA 1
ATOM 927 C C . SER A 1 119 ? -19.505 3.144 17.870 1.00 82.25 119 SER A C 1
ATOM 929 O O . SER A 1 119 ? -18.337 3.405 17.580 1.00 82.25 119 SER A O 1
ATOM 931 N N . VAL A 1 120 ? -20.529 3.455 17.073 1.00 83.50 120 VAL A N 1
ATOM 932 C CA . VAL A 1 120 ? -20.378 4.142 15.784 1.00 83.50 120 VAL A CA 1
ATOM 933 C C . VAL A 1 120 ? -21.134 5.457 15.829 1.00 83.50 120 VAL A C 1
ATOM 935 O O . VAL A 1 120 ? -22.344 5.458 16.067 1.00 83.50 120 VAL A O 1
ATOM 938 N N . GLU A 1 121 ? -20.431 6.547 15.552 1.00 76.62 121 GLU A N 1
ATOM 939 C CA . GLU A 1 121 ? -21.006 7.878 15.388 1.00 76.62 121 GLU A CA 1
ATOM 940 C C . GLU A 1 121 ? -20.966 8.268 13.905 1.00 76.62 121 GLU A C 1
ATOM 942 O O . GLU A 1 121 ? -19.974 8.045 13.202 1.00 76.62 121 GLU A O 1
ATOM 947 N N . GLU A 1 122 ? -22.071 8.834 13.426 1.00 64.12 122 GLU A N 1
ATOM 948 C CA . GLU A 1 122 ? -22.148 9.478 12.115 1.00 64.12 122 GLU A CA 1
ATOM 949 C C . GLU A 1 122 ? -21.704 10.929 12.299 1.00 64.12 122 GLU A C 1
ATOM 951 O O . GLU A 1 122 ? -22.248 11.635 13.151 1.00 64.12 122 GLU A O 1
ATOM 956 N N . LYS A 1 123 ? -20.679 11.353 11.559 1.00 51.44 123 LYS A N 1
ATOM 957 C CA . LYS A 1 123 ? -20.141 12.710 11.624 1.00 51.44 123 LYS A CA 1
ATOM 958 C C . LYS A 1 123 ? -19.896 13.259 10.232 1.00 51.44 123 LYS A C 1
ATOM 960 O O . LYS A 1 123 ? -19.422 12.470 9.384 1.00 51.44 123 LYS A O 1
#